Protein AF-A0A2P2DDL7-F1 (afdb_monomer)

Organism: NCBI:txid1917822

Sequence (121 aa):
MSIDRITSLSSQSYKPHSLLPQGDKVGILRSDDRHYGKTNEAKSPDEVAGTFADALKKAFEQVNDQQVEADELTQKIVFDPNSVELHDVMIAAEKARISLTFAKTMSDGFVRAYRELTTLR

InterPro domains:
  IPR001624 Flagellar hook-basal body complex protein FliE [MF_00724] (4-121)
  IPR001624 Flagellar hook-basal body complex protein FliE [PF02049] (39-118)
  IPR001624 Flagellar hook-basal body complex protein FliE [PR01006] (51-67)
  IPR001624 Flagellar hook-basal body complex protein FliE [PR01006] (86-102)
  IPR001624 Flagellar hook-basal body complex protein FliE [PR01006] (107-120)
  IPR001624 Flagellar hook-basal body complex protein FliE [PTHR34653] (34-120)
  IPR001624 Flagellar hook-basal body complex protein FliE [TIGR00205] (43-119)

Secondary structure (DSSP, 8-state):
--------------PPPP-S------------TTS---------HHHHHHHHHHHHHHHHHHHHHHHHHHHHHHHHHHH-TTSS-HHHHHHHHHHHHHHHHHHHHHHHHHHHHHHHHHHT-

Solvent-accessible surface area (backbone atoms only — not comparable to full-atom values): 7689 Å² total; per-residue (Å²): 138,88,78,84,77,89,80,80,82,79,81,76,79,80,74,81,78,74,89,65,87,74,69,82,84,77,78,83,72,83,89,54,95,83,54,90,61,88,67,76,75,82,70,52,72,66,59,54,50,50,56,50,51,52,51,52,51,52,51,52,51,52,56,49,53,46,46,52,53,34,51,53,46,51,48,43,46,77,78,38,67,85,81,54,62,73,65,59,43,52,50,40,46,49,51,38,53,52,49,52,54,49,52,51,53,50,50,57,46,54,56,48,52,53,53,48,60,61,70,76,104

Radius of gyration: 36.54 Å; Cα contacts (8 Å, |Δi|>4): 25; chains: 1; bounding box: 109×53×70 Å

Mean predicted aligned error: 18.11 Å

Structure (mmCIF, N/CA/C/O backbone):
data_AF-A0A2P2DDL7-F1
#
_entry.id   AF-A0A2P2DDL7-F1
#
loop_
_atom_site.group_PDB
_atom_site.id
_atom_site.type_symbol
_atom_site.label_atom_id
_atom_site.label_alt_id
_atom_site.label_comp_id
_atom_site.label_asym_id
_atom_site.label_entity_id
_atom_site.label_seq_id
_atom_site.pdbx_PDB_ins_code
_atom_site.Cartn_x
_atom_site.Cartn_y
_atom_site.Cartn_z
_atom_site.occupancy
_atom_site.B_iso_or_equiv
_atom_site.auth_seq_id
_atom_site.auth_comp_id
_atom_site.auth_asym_id
_atom_site.auth_atom_id
_atom_site.pdbx_PDB_model_num
ATOM 1 N N . MET A 1 1 ? 84.706 -44.127 -43.608 1.00 40.44 1 MET A N 1
ATOM 2 C CA . MET A 1 1 ? 84.630 -42.808 -42.945 1.00 40.44 1 MET A CA 1
ATOM 3 C C . MET A 1 1 ? 83.238 -42.256 -43.185 1.00 40.44 1 MET A C 1
ATOM 5 O O . MET A 1 1 ? 82.979 -41.728 -44.257 1.00 40.44 1 MET A O 1
ATOM 9 N N . SER A 1 2 ? 82.336 -42.480 -42.230 1.00 43.12 2 SER A N 1
ATOM 10 C CA . SER A 1 2 ? 81.003 -41.875 -42.209 1.00 43.12 2 SER A CA 1
ATOM 11 C C . SER A 1 2 ? 81.125 -40.514 -41.544 1.00 43.12 2 SER A C 1
ATOM 13 O O . SER A 1 2 ? 81.649 -40.421 -40.437 1.00 43.12 2 SER A O 1
ATOM 15 N N . ILE A 1 3 ? 80.694 -39.467 -42.232 1.00 45.50 3 ILE A N 1
ATOM 16 C CA . ILE A 1 3 ? 80.563 -38.129 -41.663 1.00 45.50 3 ILE A CA 1
ATOM 17 C C . ILE A 1 3 ? 79.143 -37.674 -41.956 1.00 45.50 3 ILE A C 1
ATOM 19 O O . ILE A 1 3 ? 78.834 -37.185 -43.043 1.00 45.50 3 ILE A O 1
ATOM 23 N N . ASP A 1 4 ? 78.279 -37.922 -40.976 1.00 45.09 4 ASP A N 1
ATOM 24 C CA . ASP A 1 4 ? 76.904 -37.454 -40.930 1.00 45.09 4 ASP A CA 1
ATOM 25 C C . ASP A 1 4 ? 76.894 -35.925 -40.900 1.00 45.09 4 ASP A C 1
ATOM 27 O O . ASP A 1 4 ? 77.356 -35.279 -39.956 1.00 45.09 4 ASP A O 1
ATOM 31 N N . ARG A 1 5 ? 76.372 -35.325 -41.973 1.00 45.47 5 ARG A N 1
ATOM 32 C CA . ARG A 1 5 ? 76.047 -33.901 -41.996 1.00 45.47 5 ARG A CA 1
ATOM 33 C C . ARG A 1 5 ? 74.845 -33.668 -41.089 1.00 45.47 5 ARG A C 1
ATOM 35 O O . ARG A 1 5 ? 73.722 -34.047 -41.417 1.00 45.47 5 ARG A O 1
ATOM 42 N N . ILE A 1 6 ? 75.108 -32.994 -39.975 1.00 52.72 6 ILE A N 1
ATOM 43 C CA . ILE A 1 6 ? 74.130 -32.398 -39.065 1.00 52.72 6 ILE A CA 1
ATOM 44 C C . ILE A 1 6 ? 73.083 -31.640 -39.891 1.00 52.72 6 ILE A C 1
ATOM 46 O O . ILE A 1 6 ? 73.353 -30.564 -40.420 1.00 52.72 6 ILE A O 1
ATOM 50 N N . THR A 1 7 ? 71.890 -32.218 -40.008 1.00 55.91 7 THR A N 1
ATOM 51 C CA . THR A 1 7 ? 70.738 -31.570 -40.639 1.00 55.91 7 THR A CA 1
ATOM 52 C C . THR A 1 7 ? 69.529 -31.746 -39.731 1.00 55.91 7 THR A C 1
ATOM 54 O O . THR A 1 7 ? 68.700 -32.625 -39.928 1.00 55.91 7 THR A O 1
ATOM 57 N N . SER A 1 8 ? 69.439 -30.908 -38.701 1.00 50.00 8 SER A N 1
ATOM 58 C CA . SER A 1 8 ? 68.188 -30.695 -37.970 1.00 50.00 8 SER A CA 1
ATOM 59 C C . SER A 1 8 ? 68.166 -29.287 -37.374 1.00 50.00 8 SER A C 1
ATOM 61 O O . SER A 1 8 ? 68.321 -29.097 -36.170 1.00 50.00 8 SER A O 1
ATOM 63 N N . LEU A 1 9 ? 67.990 -28.276 -38.228 1.00 48.19 9 LEU A N 1
ATOM 64 C CA . LEU A 1 9 ? 67.443 -27.001 -37.776 1.00 48.19 9 LEU A CA 1
ATOM 65 C C . LEU A 1 9 ? 65.931 -27.063 -37.981 1.00 48.19 9 LEU A C 1
ATOM 67 O O . LEU A 1 9 ? 65.440 -27.001 -39.106 1.00 48.19 9 LEU A O 1
ATOM 71 N N . SER A 1 10 ? 65.208 -27.229 -36.875 1.00 50.09 10 SER A N 1
A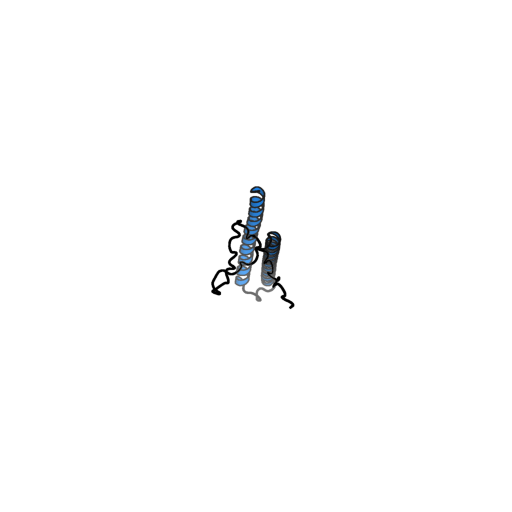TOM 72 C CA . SER A 1 10 ? 63.763 -27.056 -36.818 1.00 50.09 10 SER A CA 1
ATOM 73 C C . SER A 1 10 ? 63.425 -25.633 -37.251 1.00 50.09 10 SER A C 1
ATOM 75 O O . SER A 1 10 ? 63.818 -24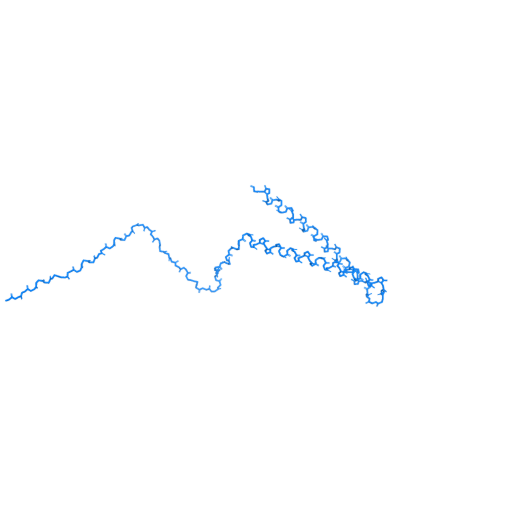.665 -36.596 1.00 50.09 10 SER A O 1
ATOM 77 N N . SER A 1 11 ? 62.699 -25.495 -38.354 1.00 50.81 11 SER A N 1
ATOM 78 C CA . SER A 1 11 ? 62.119 -24.228 -38.774 1.00 50.81 11 SER A CA 1
ATOM 79 C C . SER A 1 11 ? 61.045 -23.812 -37.766 1.00 50.81 11 SER A C 1
ATOM 81 O O . SER A 1 11 ? 59.885 -24.215 -37.842 1.00 50.81 11 SER A O 1
ATOM 83 N N . GLN A 1 12 ? 61.445 -23.006 -36.782 1.00 54.47 12 GLN A N 1
ATOM 84 C CA . GLN A 1 12 ? 60.526 -22.317 -35.885 1.00 54.47 12 GLN A CA 1
ATOM 85 C C . GLN A 1 12 ? 59.603 -21.450 -36.757 1.00 54.47 12 GLN A C 1
ATOM 87 O O . GLN A 1 12 ? 60.035 -20.476 -37.373 1.00 54.47 12 GLN A O 1
ATOM 92 N N . SER A 1 13 ? 58.337 -21.849 -36.868 1.00 47.28 13 SER A N 1
ATOM 93 C CA . SER A 1 13 ? 57.320 -21.110 -37.613 1.00 47.28 13 SER A CA 1
ATOM 94 C C . SER A 1 13 ? 57.093 -19.761 -36.929 1.00 47.28 13 SER A C 1
ATOM 96 O O . SER A 1 13 ? 56.460 -19.682 -35.874 1.00 47.28 13 SER A O 1
ATOM 98 N N . TYR A 1 14 ? 57.646 -18.692 -37.503 1.00 47.38 14 TYR A N 1
ATOM 99 C CA . TYR A 1 14 ? 57.361 -17.329 -37.073 1.00 47.38 14 TYR A CA 1
ATOM 100 C C . TYR A 1 14 ? 55.904 -17.011 -37.410 1.00 47.38 14 TYR A C 1
ATOM 102 O O . TYR A 1 14 ? 55.563 -16.736 -38.560 1.00 47.38 14 TYR A O 1
ATOM 110 N N . LYS A 1 15 ? 55.031 -17.060 -36.398 1.00 59.34 15 LYS A N 1
ATOM 111 C CA . LYS A 1 15 ? 53.671 -16.529 -36.510 1.00 59.34 15 LYS A CA 1
ATOM 112 C C . LYS A 1 15 ? 53.758 -14.998 -36.546 1.00 59.34 15 LYS A C 1
ATOM 114 O O . LYS A 1 15 ? 54.229 -14.408 -35.566 1.00 59.34 15 LYS A O 1
ATOM 119 N N . PRO A 1 16 ? 53.329 -14.340 -37.637 1.00 59.44 16 PRO A N 1
ATOM 120 C CA . PRO A 1 16 ? 53.307 -12.887 -37.684 1.00 59.44 16 PRO A CA 1
ATOM 121 C C . PRO A 1 16 ? 52.364 -12.377 -36.590 1.00 59.44 16 PRO A C 1
ATOM 123 O O . PRO A 1 16 ? 51.202 -12.779 -36.522 1.00 59.44 16 PRO A O 1
ATOM 126 N N . HIS A 1 17 ? 52.879 -11.529 -35.698 1.00 58.22 17 HIS A N 1
ATOM 127 C CA . HIS A 1 17 ? 52.042 -10.845 -34.720 1.00 58.22 17 HIS A CA 1
ATOM 128 C C . HIS A 1 17 ? 51.220 -9.799 -35.474 1.00 58.22 17 HIS A C 1
ATOM 130 O O . HIS A 1 17 ? 51.756 -9.004 -36.246 1.00 58.22 17 HIS A O 1
ATOM 136 N N . SER A 1 18 ? 49.904 -9.851 -35.298 1.00 63.22 18 SER A N 1
ATOM 137 C CA . SER A 1 18 ? 48.975 -8.911 -35.915 1.00 63.22 18 SER A CA 1
ATOM 138 C C . SER A 1 18 ? 49.283 -7.484 -35.446 1.00 63.22 18 SER A C 1
ATOM 140 O O . SER A 1 18 ? 49.298 -7.229 -34.247 1.00 63.22 18 SER A O 1
ATOM 142 N N . LEU A 1 19 ? 49.485 -6.552 -36.385 1.00 61.66 19 LEU A N 1
ATOM 143 C CA . LEU A 1 19 ? 49.683 -5.114 -36.122 1.00 61.66 19 LEU A CA 1
ATOM 144 C C . LEU A 1 19 ? 48.383 -4.379 -35.753 1.00 61.66 19 LEU A C 1
ATOM 146 O O . LEU A 1 19 ? 48.371 -3.159 -35.599 1.00 61.66 19 LEU A O 1
ATOM 150 N N . LEU A 1 20 ? 47.270 -5.102 -35.63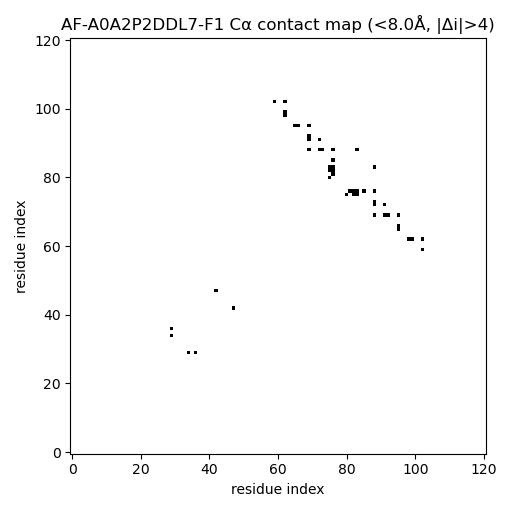3 1.00 64.00 20 LEU A N 1
ATOM 151 C CA . LEU A 1 20 ? 46.045 -4.549 -35.071 1.00 64.00 20 LEU A CA 1
ATOM 152 C C . LEU A 1 20 ? 46.300 -4.284 -33.581 1.00 64.00 20 LEU A C 1
ATOM 154 O O . LEU A 1 20 ? 46.758 -5.209 -32.906 1.00 64.00 20 LEU A O 1
ATOM 158 N N . PRO A 1 21 ? 45.996 -3.089 -33.042 1.00 58.50 21 PRO A N 1
ATOM 159 C CA . PRO A 1 21 ? 46.073 -2.839 -31.611 1.00 58.50 21 PRO A CA 1
ATOM 160 C C . PRO A 1 21 ? 44.982 -3.658 -30.913 1.00 58.50 21 PRO A C 1
ATOM 162 O O . PRO A 1 21 ? 43.902 -3.165 -30.593 1.00 58.50 21 PRO A O 1
ATOM 165 N N . GLN A 1 22 ? 45.239 -4.947 -30.703 1.00 63.47 22 GLN A N 1
ATOM 166 C CA . GLN A 1 22 ? 44.507 -5.745 -29.738 1.00 63.47 22 GLN A CA 1
ATOM 167 C C . GLN A 1 22 ? 44.980 -5.258 -28.376 1.00 63.47 22 GLN A C 1
ATOM 169 O O . GLN A 1 22 ? 45.974 -5.735 -27.839 1.00 63.47 22 GLN A O 1
ATOM 174 N N . GLY A 1 23 ? 44.315 -4.206 -27.895 1.00 68.50 23 GLY A N 1
ATOM 175 C CA . GLY A 1 23 ? 44.551 -3.650 -26.574 1.00 68.50 23 GLY A CA 1
ATOM 176 C C . GLY A 1 23 ? 44.538 -4.755 -25.524 1.00 68.50 23 GLY A C 1
ATOM 177 O O . GLY A 1 23 ? 43.776 -5.722 -25.623 1.00 68.50 23 GLY A O 1
ATOM 178 N N . ASP A 1 24 ? 45.408 -4.607 -24.534 1.00 67.75 24 ASP A N 1
ATOM 179 C CA . ASP A 1 24 ? 45.547 -5.577 -23.464 1.00 67.75 24 ASP A CA 1
ATOM 180 C C . ASP A 1 24 ? 44.262 -5.585 -22.623 1.00 67.75 24 ASP A C 1
ATOM 182 O O . ASP A 1 24 ? 43.874 -4.571 -22.033 1.00 67.75 24 ASP A O 1
ATOM 186 N N . LYS A 1 25 ? 43.539 -6.710 -22.614 1.00 62.41 25 LYS A N 1
ATOM 187 C CA . LYS A 1 25 ? 42.341 -6.870 -21.781 1.00 62.41 25 LYS A CA 1
ATOM 188 C C . LYS A 1 25 ? 42.790 -7.156 -20.356 1.00 62.41 25 LYS A C 1
ATOM 190 O O . LYS A 1 25 ? 42.787 -8.300 -19.910 1.00 62.41 25 LYS A O 1
ATOM 195 N N . VAL A 1 26 ? 43.163 -6.106 -19.634 1.00 62.09 26 VAL A N 1
ATOM 196 C CA . VAL A 1 26 ? 43.479 -6.209 -18.210 1.00 62.09 26 VAL A CA 1
ATOM 197 C C . VAL A 1 26 ? 42.189 -6.463 -17.434 1.00 62.09 26 VAL A C 1
ATOM 199 O O . VAL A 1 26 ? 41.322 -5.597 -17.314 1.00 62.09 26 VAL A O 1
ATOM 202 N N . GLY A 1 27 ? 42.042 -7.684 -16.921 1.00 63.72 27 GLY A N 1
ATOM 203 C CA . GLY A 1 27 ? 40.997 -8.013 -15.963 1.00 63.72 27 GLY A CA 1
ATOM 204 C C . GLY A 1 27 ? 41.292 -7.305 -14.647 1.00 63.72 27 GLY A C 1
ATOM 205 O O . GLY A 1 27 ? 42.232 -7.668 -13.946 1.00 63.72 27 GLY A O 1
ATOM 206 N N . ILE A 1 28 ? 40.507 -6.284 -14.311 1.00 65.81 28 ILE A N 1
ATOM 207 C CA . ILE A 1 28 ? 40.582 -5.629 -13.003 1.00 65.81 28 ILE A CA 1
ATOM 208 C C . ILE A 1 28 ? 40.091 -6.619 -11.944 1.00 65.81 28 ILE A C 1
ATOM 210 O O . ILE A 1 28 ? 38.891 -6.822 -11.760 1.00 65.81 28 ILE A O 1
ATOM 214 N N . LEU A 1 29 ? 41.038 -7.271 -11.269 1.00 66.56 29 LEU A N 1
ATOM 215 C CA . LEU A 1 29 ? 40.767 -8.002 -10.040 1.00 66.56 29 LEU A CA 1
ATOM 216 C C . LEU A 1 29 ? 40.454 -6.977 -8.947 1.00 66.56 29 LEU A C 1
ATOM 218 O O . LEU A 1 29 ? 41.148 -5.972 -8.794 1.00 66.56 29 LEU A O 1
ATOM 222 N N . ARG A 1 30 ? 39.370 -7.210 -8.208 1.00 65.25 30 ARG A N 1
ATOM 223 C CA . ARG A 1 30 ? 38.938 -6.335 -7.118 1.00 65.25 30 ARG A CA 1
ATOM 224 C C . ARG A 1 30 ? 39.956 -6.413 -5.978 1.00 65.25 30 ARG A C 1
ATOM 226 O O . ARG A 1 30 ? 40.100 -7.465 -5.370 1.00 65.25 30 ARG A O 1
ATOM 233 N N . SER A 1 31 ? 40.626 -5.302 -5.684 1.00 71.12 31 SER A N 1
ATOM 234 C CA . SER A 1 31 ? 41.605 -5.225 -4.589 1.00 71.12 31 SER A CA 1
ATOM 235 C C . SER A 1 31 ? 40.980 -4.996 -3.203 1.00 71.12 31 SER A C 1
ATOM 237 O O . SER A 1 31 ? 41.670 -5.187 -2.208 1.00 71.12 31 SER A O 1
ATOM 239 N N . ASP A 1 32 ? 39.709 -4.566 -3.121 1.00 73.19 32 ASP A N 1
ATOM 240 C CA . ASP A 1 32 ? 39.024 -4.226 -1.858 1.00 73.19 32 ASP A CA 1
ATOM 241 C C . ASP A 1 32 ? 37.504 -4.502 -1.927 1.00 73.19 32 ASP A C 1
ATOM 243 O O . ASP A 1 32 ? 36.823 -4.147 -2.900 1.00 73.19 32 ASP A O 1
ATOM 247 N N . ASP A 1 33 ? 36.961 -5.098 -0.863 1.00 70.44 33 ASP A N 1
ATOM 248 C CA . ASP A 1 33 ? 35.548 -5.473 -0.700 1.00 70.44 33 ASP A CA 1
ATOM 249 C C . ASP A 1 33 ? 34.570 -4.293 -0.553 1.00 70.44 33 ASP A C 1
ATOM 251 O O . ASP A 1 33 ? 33.354 -4.498 -0.515 1.00 70.44 33 ASP A O 1
ATOM 255 N N . ARG A 1 34 ? 35.059 -3.050 -0.538 1.00 72.88 34 ARG A N 1
ATOM 256 C CA . ARG A 1 34 ? 34.247 -1.820 -0.534 1.00 72.88 34 ARG A CA 1
ATOM 257 C C . ARG A 1 34 ? 34.139 -1.154 -1.902 1.00 72.88 34 ARG A C 1
ATOM 259 O O . ARG A 1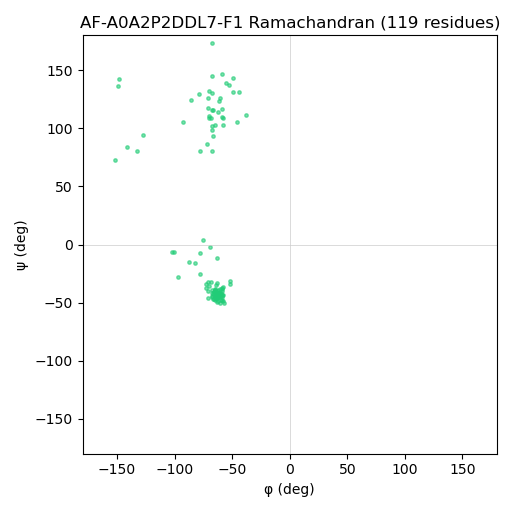 34 ? 33.386 -0.199 -2.058 1.00 72.88 34 ARG A O 1
ATOM 266 N N . HIS A 1 35 ? 34.866 -1.634 -2.910 1.00 73.19 35 HIS A N 1
ATOM 267 C CA . HIS A 1 35 ? 34.675 -1.161 -4.284 1.00 73.19 35 HIS A CA 1
ATOM 268 C C . HIS A 1 35 ? 33.301 -1.598 -4.789 1.00 73.19 35 HIS A C 1
ATOM 270 O O . HIS A 1 35 ? 32.869 -2.689 -4.438 1.00 73.19 35 HIS A O 1
ATOM 276 N N . TYR A 1 36 ? 32.610 -0.801 -5.605 1.00 65.25 36 TYR A N 1
ATOM 277 C CA . TYR A 1 36 ? 31.335 -1.224 -6.190 1.00 65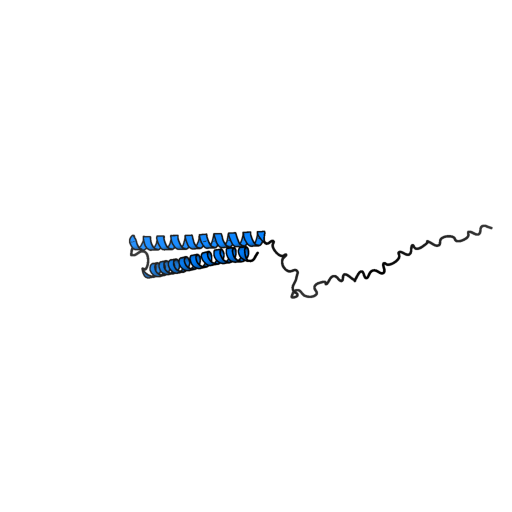.25 36 TYR A CA 1
ATOM 278 C C . TYR A 1 36 ? 31.550 -2.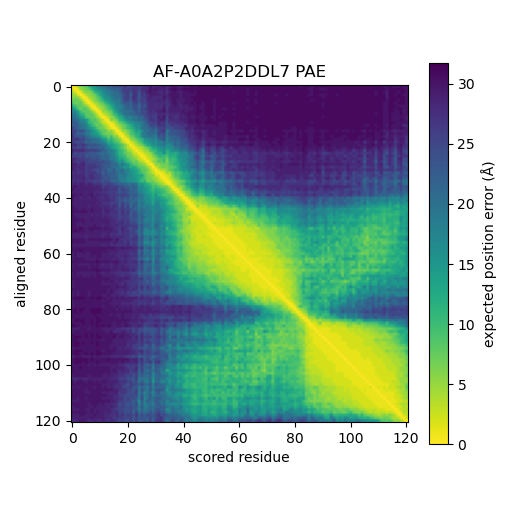513 -6.996 1.00 65.25 36 TYR A C 1
ATOM 280 O O . TYR A 1 36 ? 32.152 -2.506 -8.069 1.00 65.25 36 TYR A O 1
ATOM 288 N N . GLY A 1 37 ? 31.138 -3.643 -6.416 1.00 69.00 37 GLY A N 1
ATOM 289 C CA . GLY A 1 37 ? 31.139 -4.938 -7.080 1.00 69.00 37 GLY A CA 1
ATOM 290 C C . GLY A 1 37 ? 30.119 -4.944 -8.210 1.00 69.00 37 GLY A C 1
ATOM 291 O O . GLY A 1 37 ? 29.359 -3.986 -8.359 1.00 69.00 37 GLY A O 1
ATOM 292 N N . LYS A 1 38 ? 30.110 -6.030 -8.995 1.00 64.00 38 LYS A N 1
ATOM 293 C CA . LYS A 1 38 ? 29.111 -6.275 -10.044 1.00 64.00 38 LYS A CA 1
ATOM 294 C C . LYS A 1 38 ? 27.749 -5.801 -9.546 1.00 64.00 38 LYS A C 1
ATOM 296 O O . LYS A 1 38 ? 27.214 -6.355 -8.588 1.00 64.00 38 LYS A O 1
ATOM 301 N N . THR A 1 39 ? 27.245 -4.733 -10.154 1.00 63.69 39 THR A N 1
ATOM 302 C CA . THR A 1 39 ? 25.877 -4.286 -9.927 1.00 63.69 39 THR A CA 1
ATOM 303 C C . THR A 1 39 ? 24.985 -5.490 -10.181 1.00 63.69 39 THR A C 1
ATOM 305 O O . THR A 1 39 ? 25.246 -6.228 -11.137 1.00 63.69 39 THR A O 1
ATOM 308 N N . ASN A 1 40 ? 23.982 -5.715 -9.325 1.00 71.00 40 ASN A N 1
ATOM 309 C CA . ASN A 1 40 ? 22.963 -6.726 -9.598 1.00 71.00 40 ASN A CA 1
ATOM 310 C C . ASN A 1 40 ? 22.543 -6.590 -11.063 1.00 71.00 40 ASN A C 1
ATOM 312 O O . ASN A 1 40 ? 22.347 -5.468 -11.540 1.00 71.00 40 ASN A O 1
ATOM 316 N N . GLU A 1 41 ? 22.518 -7.714 -11.777 1.00 71.94 41 GLU A N 1
ATOM 317 C CA . GLU A 1 41 ? 22.156 -7.740 -13.189 1.00 71.94 41 GLU A CA 1
ATOM 318 C C . GLU A 1 41 ? 20.847 -6.968 -13.368 1.00 71.94 41 GLU A C 1
ATOM 320 O O . GLU A 1 41 ? 19.923 -7.111 -12.560 1.00 71.94 41 GLU A O 1
ATOM 325 N N . ALA A 1 42 ? 20.815 -6.062 -14.349 1.00 69.12 42 ALA A N 1
ATOM 326 C CA . ALA A 1 42 ? 19.654 -5.217 -14.567 1.00 69.12 42 ALA A CA 1
ATOM 327 C C . ALA A 1 42 ? 18.455 -6.130 -14.837 1.00 69.12 42 ALA A C 1
ATOM 329 O O . ALA A 1 42 ? 18.401 -6.796 -15.872 1.00 69.12 42 ALA A O 1
ATOM 330 N N . LYS A 1 43 ? 17.525 -6.186 -13.877 1.00 76.62 43 LYS A N 1
ATOM 331 C CA . LYS A 1 43 ? 16.302 -6.976 -14.006 1.00 76.62 43 LYS A CA 1
ATOM 332 C C . LYS A 1 43 ? 15.582 -6.556 -15.273 1.00 76.62 43 LYS A C 1
ATOM 334 O O . LYS A 1 43 ? 15.519 -5.365 -15.595 1.00 76.62 43 LYS A O 1
ATOM 339 N N . SER A 1 44 ? 15.045 -7.538 -15.988 1.00 83.00 44 SER A N 1
ATOM 340 C CA . SER A 1 44 ? 14.281 -7.239 -17.191 1.00 83.00 44 SER A CA 1
ATOM 341 C C . SER A 1 44 ? 13.101 -6.319 -16.837 1.00 83.00 44 SER A C 1
ATOM 343 O O . SER A 1 44 ? 12.547 -6.433 -15.738 1.00 83.00 44 SER A O 1
ATOM 345 N N . PRO A 1 45 ? 12.689 -5.411 -17.740 1.00 75.19 45 PRO A N 1
ATOM 346 C CA . PRO A 1 45 ? 11.524 -4.560 -17.506 1.00 75.19 45 PRO A CA 1
ATOM 347 C C . PRO A 1 45 ? 10.270 -5.355 -17.113 1.00 75.19 45 PRO A C 1
ATOM 349 O O . PRO A 1 45 ? 9.467 -4.875 -16.319 1.00 75.19 45 PRO A O 1
ATOM 352 N N . ASP A 1 46 ? 10.143 -6.580 -17.627 1.00 79.50 46 ASP A N 1
ATOM 353 C CA . ASP A 1 46 ? 9.031 -7.492 -17.356 1.00 79.50 46 ASP A CA 1
ATOM 354 C C . ASP A 1 46 ? 9.067 -8.042 -15.917 1.00 79.50 46 ASP A C 1
ATOM 356 O O . ASP A 1 46 ? 8.054 -8.073 -15.222 1.00 79.50 46 ASP A O 1
ATOM 360 N N . GLU A 1 47 ? 10.256 -8.373 -15.404 1.00 77.88 47 GLU A N 1
ATOM 361 C CA . GLU A 1 47 ? 10.442 -8.800 -14.010 1.00 77.88 47 GLU A CA 1
ATOM 362 C C . GLU A 1 47 ? 10.176 -7.651 -13.019 1.00 77.88 47 GLU A C 1
ATOM 364 O O . GLU A 1 47 ? 9.565 -7.839 -11.962 1.00 77.88 47 GLU A O 1
ATOM 369 N N . VAL A 1 48 ? 10.596 -6.431 -13.366 1.00 77.62 48 VAL A N 1
ATOM 370 C CA . VAL A 1 48 ? 10.303 -5.234 -12.562 1.00 77.62 48 VAL A CA 1
ATOM 371 C C . VAL A 1 48 ? 8.800 -4.933 -12.566 1.00 77.62 48 VAL A C 1
ATOM 373 O O . VAL A 1 48 ? 8.236 -4.628 -11.516 1.00 77.62 48 VAL A O 1
ATOM 376 N N . ALA A 1 49 ? 8.130 -5.075 -13.712 1.00 77.38 49 ALA A N 1
ATOM 377 C CA . ALA A 1 49 ? 6.684 -4.902 -13.811 1.00 77.38 49 ALA A CA 1
ATOM 378 C C . ALA A 1 49 ? 5.917 -5.946 -12.983 1.00 77.38 49 ALA A C 1
ATOM 380 O O . ALA A 1 49 ? 4.991 -5.578 -12.260 1.00 77.38 49 ALA A O 1
ATOM 381 N N . GLY A 1 50 ? 6.331 -7.217 -13.027 1.00 82.00 50 GLY A N 1
ATOM 382 C CA . GLY A 1 50 ? 5.736 -8.289 -12.222 1.00 82.00 50 GLY A CA 1
ATOM 383 C C . GLY A 1 50 ? 5.856 -8.027 -10.719 1.00 82.00 50 GLY A C 1
ATOM 384 O O . GLY A 1 50 ? 4.857 -8.015 -10.005 1.00 82.00 50 GLY A O 1
ATOM 385 N N . THR A 1 51 ? 7.061 -7.700 -10.246 1.00 80.81 51 THR A N 1
ATOM 386 C CA . THR A 1 51 ? 7.290 -7.400 -8.819 1.00 80.81 51 THR A CA 1
ATOM 387 C C . THR A 1 51 ? 6.541 -6.155 -8.330 1.00 80.81 51 THR A C 1
ATOM 389 O O . THR A 1 51 ? 6.059 -6.136 -7.196 1.00 80.81 51 THR A O 1
ATOM 392 N N . PHE A 1 52 ? 6.389 -5.127 -9.171 1.00 77.88 52 PHE A N 1
ATOM 393 C CA . PHE A 1 52 ? 5.550 -3.969 -8.855 1.00 77.88 52 PHE A CA 1
ATOM 394 C C . PHE A 1 52 ? 4.062 -4.334 -8.794 1.00 77.88 52 PHE A C 1
ATOM 396 O O . PHE A 1 52 ? 3.374 -3.915 -7.864 1.00 77.88 52 PHE A O 1
ATOM 403 N N . ALA A 1 53 ? 3.566 -5.127 -9.750 1.00 82.06 53 ALA A N 1
ATOM 404 C CA . ALA A 1 53 ? 2.177 -5.579 -9.768 1.00 82.06 53 ALA A CA 1
ATOM 405 C C . ALA A 1 53 ? 1.833 -6.400 -8.515 1.00 82.06 53 ALA A C 1
ATOM 407 O O . ALA A 1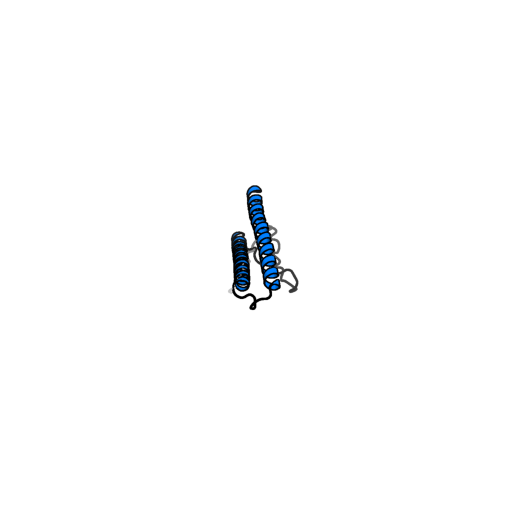 53 ? 0.787 -6.174 -7.905 1.00 82.06 53 ALA A O 1
ATOM 408 N N . ASP A 1 54 ? 2.739 -7.276 -8.079 1.00 83.94 54 ASP A N 1
ATOM 409 C CA . ASP A 1 54 ? 2.585 -8.052 -6.846 1.00 83.94 54 ASP A CA 1
ATOM 410 C C . ASP A 1 54 ? 2.559 -7.155 -5.600 1.00 83.94 54 ASP A C 1
ATOM 412 O O . ASP A 1 54 ? 1.702 -7.316 -4.727 1.00 83.94 54 ASP A O 1
ATOM 416 N N . ALA A 1 55 ? 3.460 -6.169 -5.521 1.00 80.31 55 ALA A N 1
ATOM 417 C CA . ALA A 1 55 ? 3.483 -5.207 -4.420 1.00 80.31 55 ALA A CA 1
ATOM 418 C C . ALA A 1 55 ? 2.201 -4.358 -4.370 1.00 80.31 55 ALA A C 1
ATOM 420 O O . ALA A 1 55 ? 1.643 -4.140 -3.294 1.00 80.31 55 ALA A O 1
ATOM 421 N N . LEU A 1 56 ? 1.707 -3.920 -5.531 1.00 77.81 56 LEU A N 1
ATOM 422 C CA . LEU A 1 56 ? 0.468 -3.158 -5.653 1.00 77.81 56 LEU A CA 1
ATOM 423 C C . LEU A 1 56 ? -0.747 -3.998 -5.243 1.00 77.81 56 LEU A C 1
ATOM 425 O O . LEU A 1 56 ? -1.593 -3.523 -4.487 1.00 77.81 56 LEU A O 1
ATOM 429 N N . LYS A 1 57 ? -0.817 -5.256 -5.689 1.00 86.19 57 LYS A N 1
ATOM 430 C CA . LYS A 1 57 ? -1.875 -6.191 -5.297 1.00 86.19 57 LYS A CA 1
ATOM 431 C C . LYS A 1 57 ? -1.900 -6.390 -3.782 1.00 86.19 57 LYS A C 1
ATOM 433 O O . LYS A 1 57 ? -2.952 -6.241 -3.170 1.00 86.19 57 LYS A O 1
ATOM 438 N N . LYS A 1 58 ? -0.737 -6.629 -3.173 1.00 85.12 58 LYS A N 1
ATOM 439 C CA . LYS A 1 58 ? -0.610 -6.774 -1.719 1.00 85.12 58 LYS A CA 1
ATOM 440 C C . LYS A 1 58 ? -1.043 -5.512 -0.967 1.00 85.12 58 LYS A C 1
ATOM 442 O O . LYS A 1 58 ? -1.674 -5.609 0.079 1.00 85.12 58 LYS A O 1
ATOM 447 N N . ALA A 1 59 ? -0.728 -4.327 -1.489 1.00 76.81 59 ALA A N 1
ATOM 448 C CA . ALA A 1 59 ? -1.176 -3.071 -0.893 1.00 76.81 59 ALA A CA 1
ATOM 449 C C . ALA A 1 59 ? -2.708 -2.921 -0.950 1.00 76.81 59 ALA A C 1
ATOM 451 O O . ALA A 1 59 ? -3.314 -2.481 0.024 1.00 76.81 59 ALA A O 1
ATOM 452 N N . PHE A 1 60 ? -3.348 -3.324 -2.055 1.00 82.50 60 PHE A N 1
ATOM 453 C CA . PHE A 1 60 ? -4.811 -3.343 -2.147 1.00 82.50 60 PHE A CA 1
ATOM 454 C C . PHE A 1 60 ? -5.450 -4.357 -1.192 1.00 82.50 60 PHE A C 1
ATOM 456 O O . PHE A 1 60 ? -6.448 -4.025 -0.556 1.00 82.50 60 PHE A O 1
ATOM 463 N N . GLU A 1 61 ? -4.866 -5.549 -1.047 1.00 87.19 61 GLU A N 1
ATOM 464 C CA . GLU A 1 61 ? -5.301 -6.546 -0.057 1.00 87.19 61 GLU A CA 1
ATOM 465 C C . GLU A 1 61 ? -5.228 -5.971 1.369 1.00 87.19 61 GLU A C 1
ATOM 467 O O . GLU A 1 61 ? -6.208 -6.029 2.104 1.00 87.19 61 GLU A O 1
ATOM 472 N N . GLN A 1 62 ? -4.139 -5.283 1.725 1.00 79.56 62 GLN A N 1
ATOM 473 C CA . GLN A 1 62 ? -4.004 -4.634 3.038 1.00 79.56 62 GLN A CA 1
ATOM 474 C C . GLN A 1 62 ? -5.045 -3.535 3.291 1.00 79.56 62 GLN A C 1
ATOM 476 O O . GLN A 1 62 ? -5.545 -3.404 4.405 1.00 79.56 62 GLN A O 1
ATOM 481 N N . VAL A 1 63 ? -5.378 -2.730 2.279 1.00 78.06 63 VAL A N 1
ATOM 482 C CA . VAL A 1 63 ? -6.424 -1.698 2.398 1.00 78.06 63 VAL A CA 1
ATOM 483 C C . VAL A 1 63 ? -7.810 -2.329 2.554 1.00 78.06 63 VAL A C 1
ATOM 485 O O . VAL A 1 63 ? -8.670 -1.761 3.227 1.00 78.06 63 VAL A O 1
ATOM 488 N N . ASN A 1 64 ? -8.046 -3.490 1.943 1.00 83.75 64 ASN A N 1
ATOM 489 C CA . ASN A 1 64 ? -9.273 -4.251 2.148 1.00 83.75 64 ASN A CA 1
ATOM 490 C C . ASN A 1 64 ? -9.358 -4.791 3.584 1.00 83.75 64 ASN A C 1
ATOM 492 O O . ASN A 1 64 ? -10.376 -4.596 4.240 1.00 83.75 64 ASN A O 1
ATOM 496 N N . ASP A 1 65 ? -8.279 -5.382 4.098 1.00 84.69 65 ASP A N 1
ATOM 497 C CA . ASP A 1 65 ? -8.236 -5.904 5.469 1.00 84.69 65 ASP A CA 1
ATOM 498 C C . ASP A 1 65 ? -8.490 -4.799 6.506 1.00 84.69 65 ASP A C 1
ATOM 500 O O . ASP A 1 65 ? -9.275 -4.980 7.434 1.00 84.69 65 ASP A O 1
ATOM 504 N N . GLN A 1 66 ? -7.905 -3.614 6.301 1.00 76.56 66 GLN A N 1
ATOM 505 C CA . GLN A 1 66 ? -8.144 -2.444 7.154 1.00 76.56 66 GLN A CA 1
ATOM 506 C C . GLN A 1 66 ? -9.600 -1.956 7.128 1.00 76.56 66 GLN A C 1
ATOM 508 O O . GLN A 1 66 ? -10.081 -1.433 8.131 1.00 76.56 66 GLN A O 1
ATOM 513 N N . GLN A 1 67 ? -10.300 -2.093 5.997 1.00 75.12 67 GLN A N 1
ATOM 514 C CA . GLN A 1 67 ? -11.725 -1.757 5.906 1.00 75.12 67 GLN A CA 1
ATOM 515 C C . GLN A 1 67 ? -12.581 -2.771 6.667 1.00 75.12 67 GLN A C 1
ATOM 517 O O . GLN A 1 67 ? -13.430 -2.367 7.455 1.00 75.12 67 GLN A O 1
ATOM 522 N N . VAL A 1 68 ? -12.314 -4.068 6.491 1.00 86.69 68 VAL A N 1
ATOM 523 C CA . VAL A 1 68 ? -13.033 -5.135 7.205 1.00 86.69 68 VAL A CA 1
ATOM 524 C C . VAL A 1 68 ? -12.847 -5.003 8.717 1.00 86.69 68 VAL A C 1
ATOM 526 O O . VAL A 1 68 ? -13.821 -5.055 9.461 1.00 86.69 68 VAL A O 1
ATOM 529 N N . GLU A 1 69 ? -11.621 -4.756 9.182 1.00 77.19 69 GLU A N 1
ATOM 530 C CA . GLU A 1 69 ? -11.333 -4.531 10.604 1.00 77.19 69 GLU A CA 1
ATOM 531 C C . GLU A 1 69 ? -12.116 -3.329 11.165 1.00 77.19 69 GLU A C 1
ATOM 533 O O . GLU A 1 69 ? -12.697 -3.406 12.250 1.00 77.19 69 GLU A O 1
ATOM 538 N N . ALA A 1 70 ? -12.179 -2.221 10.418 1.00 68.19 70 ALA A N 1
ATOM 539 C CA . ALA A 1 70 ? -12.938 -1.039 10.821 1.00 68.19 70 ALA A CA 1
ATOM 540 C C . ALA A 1 70 ? -14.454 -1.307 10.890 1.00 68.19 70 ALA A C 1
ATOM 542 O O . ALA A 1 70 ? -15.121 -0.844 11.823 1.00 68.19 70 ALA A O 1
ATOM 543 N N . ASP A 1 71 ? -14.992 -2.080 9.947 1.00 76.50 71 ASP A N 1
ATOM 544 C CA . ASP A 1 71 ? -16.400 -2.483 9.931 1.00 76.50 71 ASP A CA 1
ATOM 545 C C . ASP A 1 71 ? -16.728 -3.408 11.114 1.00 76.50 71 ASP A C 1
ATOM 547 O O . ASP A 1 71 ? -17.734 -3.210 11.799 1.00 76.50 71 ASP A O 1
ATOM 551 N N . GLU A 1 72 ? -15.853 -4.365 11.430 1.00 79.75 72 GLU A N 1
ATOM 552 C CA . GLU A 1 72 ? -16.011 -5.257 12.583 1.00 79.75 72 GLU A CA 1
ATOM 553 C C . GLU A 1 72 ? -15.992 -4.504 13.918 1.00 79.75 72 GLU A C 1
ATOM 555 O O . GLU A 1 72 ? -16.805 -4.779 14.805 1.00 79.75 72 GLU A O 1
ATOM 560 N N . LEU A 1 73 ? -15.078 -3.544 14.074 1.00 66.56 73 LEU A N 1
ATOM 561 C CA . LEU A 1 73 ? -14.997 -2.692 15.261 1.00 66.56 73 LEU A CA 1
ATOM 562 C C . LEU A 1 73 ? -16.241 -1.807 15.409 1.00 66.56 73 LEU A C 1
ATOM 564 O O . LEU A 1 73 ? -16.788 -1.674 16.507 1.00 66.56 73 LEU A O 1
ATOM 568 N N . THR A 1 74 ? -16.738 -1.266 14.295 1.00 66.12 74 THR A N 1
ATOM 569 C CA . THR A 1 74 ? -17.992 -0.501 14.251 1.00 66.12 74 THR A CA 1
ATOM 570 C C . THR A 1 74 ? -19.175 -1.374 14.665 1.00 66.12 74 THR A C 1
ATOM 572 O O . THR A 1 74 ? -19.994 -0.970 15.491 1.00 66.12 74 THR A O 1
ATOM 575 N N . GLN A 1 75 ? -19.239 -2.602 14.148 1.00 71.44 75 GLN A N 1
ATOM 576 C CA . GLN A 1 75 ? -20.280 -3.561 14.487 1.00 71.44 75 GLN A CA 1
ATOM 577 C C . GLN A 1 75 ? -20.240 -3.915 15.983 1.00 71.44 75 GLN A C 1
ATOM 579 O O . GLN A 1 75 ? -21.271 -3.881 16.654 1.00 71.44 75 GLN A O 1
ATOM 584 N N . LYS A 1 76 ? -19.057 -4.182 16.545 1.00 65.25 76 LYS A N 1
ATOM 585 C CA . LYS A 1 76 ? -18.898 -4.503 17.973 1.00 65.25 76 LYS A CA 1
ATOM 586 C C . LYS A 1 76 ? -19.397 -3.394 18.900 1.00 65.25 76 LYS A C 1
ATOM 588 O O . LYS A 1 76 ? -20.058 -3.718 19.876 1.00 65.25 76 LYS A O 1
ATOM 593 N N . ILE A 1 77 ? -19.195 -2.114 18.575 1.00 56.44 77 ILE A N 1
ATOM 594 C CA . ILE A 1 77 ? -19.763 -1.003 19.364 1.00 56.44 77 ILE A CA 1
ATOM 595 C C . ILE A 1 77 ? -21.293 -0.998 19.360 1.00 56.44 77 ILE A C 1
ATOM 597 O O . ILE A 1 77 ? -21.914 -0.703 20.380 1.00 56.44 77 ILE A O 1
ATOM 601 N N . VAL A 1 78 ? -21.907 -1.291 18.213 1.00 62.97 78 VAL A N 1
ATOM 602 C CA . VAL A 1 78 ? -23.369 -1.261 18.070 1.00 62.97 78 VAL A CA 1
ATOM 603 C C . VAL A 1 78 ? -24.024 -2.403 18.851 1.00 62.97 78 VAL A C 1
ATOM 605 O O . VAL A 1 78 ? -25.104 -2.215 19.410 1.00 62.97 78 VAL A O 1
ATOM 608 N N . PHE A 1 79 ? -23.380 -3.573 18.904 1.00 66.31 79 PHE A N 1
ATOM 609 C CA . PHE A 1 79 ? -23.939 -4.773 19.533 1.00 66.31 79 PHE A CA 1
ATOM 610 C C . PHE A 1 79 ? -23.467 -5.020 20.974 1.00 66.31 79 PHE A C 1
ATOM 612 O O . PHE A 1 79 ? -24.224 -5.601 21.749 1.00 66.31 79 PHE A O 1
ATOM 619 N N . ASP A 1 80 ? -22.268 -4.574 21.356 1.00 59.34 80 ASP A N 1
ATOM 620 C CA . ASP A 1 80 ? -21.737 -4.685 22.719 1.00 59.34 80 ASP A CA 1
ATOM 621 C C . ASP A 1 80 ? -20.953 -3.417 23.131 1.00 59.34 80 ASP A C 1
ATOM 623 O O . ASP A 1 80 ? -19.716 -3.378 23.055 1.00 59.34 80 ASP A O 1
ATOM 627 N N . PRO A 1 81 ? -21.666 -2.378 23.613 1.00 58.25 81 PRO A N 1
ATOM 628 C CA . PRO A 1 81 ? -21.095 -1.075 23.965 1.00 58.25 81 PRO A CA 1
ATOM 629 C C . PRO A 1 81 ? -20.078 -1.104 25.117 1.00 58.25 81 PRO A C 1
ATOM 631 O O . PRO A 1 81 ? -19.431 -0.091 25.366 1.00 58.25 81 PRO A O 1
ATOM 634 N N . ASN A 1 82 ? -19.961 -2.220 25.850 1.00 59.03 82 ASN A N 1
ATOM 635 C CA . ASN A 1 82 ? -19.033 -2.367 26.978 1.00 59.03 82 ASN A CA 1
ATOM 636 C C . ASN A 1 82 ? -17.771 -3.173 26.620 1.00 59.03 82 ASN A C 1
ATOM 638 O O . ASN A 1 82 ? -16.874 -3.289 27.452 1.00 59.03 82 ASN A O 1
ATOM 642 N N . SER A 1 83 ? -17.702 -3.753 25.416 1.00 61.59 83 SER A N 1
ATOM 643 C CA . SER A 1 83 ? -16.585 -4.609 24.986 1.00 61.59 83 SER A CA 1
ATOM 644 C C . SER A 1 83 ? -15.411 -3.856 24.349 1.00 61.59 83 SER A C 1
ATOM 646 O O . SER A 1 83 ? -14.327 -4.424 24.220 1.00 61.59 83 SER A O 1
ATOM 648 N N . VAL A 1 84 ? -15.612 -2.592 23.959 1.00 62.94 84 VAL A N 1
ATOM 649 C CA . VAL A 1 84 ? -14.626 -1.746 23.267 1.00 62.94 84 VAL A CA 1
ATOM 650 C C . VAL A 1 84 ? -14.801 -0.275 23.641 1.00 62.94 84 VAL A C 1
ATOM 652 O O . VAL A 1 84 ? -15.920 0.215 23.790 1.00 62.94 84 VAL A O 1
ATOM 655 N N . GLU A 1 85 ? -13.689 0.446 23.770 1.00 71.06 85 GLU A N 1
ATOM 656 C CA . GLU A 1 85 ? -13.687 1.869 24.105 1.00 71.06 85 GLU A CA 1
ATOM 657 C C . GLU A 1 85 ? -14.024 2.707 22.855 1.00 71.06 85 GLU A C 1
ATOM 659 O O . GLU A 1 85 ? -13.421 2.547 21.795 1.00 71.06 85 GLU A O 1
ATOM 664 N N . LEU A 1 86 ? -14.993 3.629 22.957 1.00 69.31 86 LEU A N 1
ATOM 665 C CA . LEU A 1 86 ? -15.499 4.424 21.818 1.00 69.31 86 LEU A CA 1
ATOM 666 C C . LEU A 1 86 ? -14.390 5.135 21.017 1.00 69.31 86 LEU A C 1
ATOM 668 O O . LEU A 1 86 ? -14.504 5.304 19.801 1.00 69.31 86 LEU A O 1
ATOM 672 N N . HIS A 1 87 ? -13.323 5.571 21.689 1.00 77.06 87 HIS A N 1
ATOM 673 C CA . HIS A 1 87 ? -12.231 6.293 21.044 1.00 77.06 87 HIS A CA 1
ATOM 674 C C . HIS A 1 87 ? -11.377 5.404 20.137 1.00 77.06 87 HIS A C 1
ATOM 676 O O . HIS A 1 87 ? -10.932 5.892 19.102 1.00 77.06 87 HIS A O 1
ATOM 682 N N . ASP A 1 88 ? -11.214 4.119 20.449 1.00 74.81 88 ASP A N 1
ATOM 683 C CA . ASP A 1 88 ? -10.471 3.185 19.600 1.00 74.81 88 ASP A CA 1
ATOM 684 C C . ASP A 1 88 ? -11.167 2.984 18.258 1.00 74.81 88 ASP A C 1
ATOM 686 O O . ASP A 1 88 ? -10.521 2.961 17.211 1.00 74.81 88 ASP A O 1
ATOM 690 N N . VAL A 1 89 ? -12.500 2.935 18.257 1.00 70.38 89 VAL A N 1
ATOM 691 C CA . VAL A 1 89 ? -13.275 2.826 17.017 1.00 70.38 89 VAL A CA 1
ATOM 692 C C . VAL A 1 89 ? -13.259 4.128 16.229 1.00 70.38 89 VAL A C 1
ATOM 694 O O . VAL A 1 89 ? -13.138 4.084 15.010 1.00 70.38 89 VAL A O 1
ATOM 697 N N . MET A 1 90 ? -13.303 5.293 16.885 1.00 76.69 90 MET A N 1
ATOM 698 C CA . MET A 1 90 ? -13.110 6.570 16.184 1.00 76.69 90 MET A CA 1
ATOM 699 C C . MET A 1 90 ? -11.714 6.667 15.555 1.00 76.69 90 MET A C 1
ATOM 701 O O . MET A 1 90 ? -11.591 7.107 14.413 1.00 76.69 90 MET A O 1
ATOM 705 N N . ILE A 1 91 ? -10.671 6.220 16.263 1.00 80.75 91 ILE A N 1
ATOM 706 C CA . ILE A 1 91 ? -9.301 6.163 15.739 1.00 80.75 91 ILE A CA 1
ATOM 707 C C . ILE A 1 91 ? -9.226 5.191 14.558 1.00 80.75 91 ILE A C 1
ATOM 709 O O . ILE A 1 91 ? -8.656 5.536 13.523 1.00 80.75 91 ILE A O 1
ATOM 713 N N . ALA A 1 92 ? -9.819 4.001 14.676 1.00 73.69 92 ALA A N 1
ATOM 714 C CA . ALA A 1 92 ? -9.857 3.011 13.605 1.00 73.69 92 ALA A CA 1
ATOM 715 C C . ALA A 1 92 ? -10.616 3.529 12.373 1.00 73.69 92 ALA A C 1
ATOM 717 O O . ALA A 1 92 ? -10.113 3.424 11.254 1.00 73.69 92 ALA A O 1
ATOM 718 N N . ALA A 1 93 ? -11.773 4.163 12.569 1.00 75.06 93 ALA A N 1
ATOM 719 C CA . ALA A 1 93 ? -12.579 4.750 11.504 1.00 75.06 93 ALA A CA 1
ATOM 720 C C . ALA A 1 93 ? -11.845 5.895 10.787 1.00 75.06 93 ALA A C 1
ATOM 722 O O . ALA A 1 93 ? -11.843 5.958 9.555 1.00 75.06 93 ALA A O 1
ATOM 723 N N . GLU A 1 94 ? -11.174 6.778 11.530 1.00 82.25 94 GLU A N 1
ATOM 724 C CA . GLU A 1 94 ? -10.392 7.867 10.939 1.00 82.25 94 GLU A CA 1
ATOM 725 C C . GLU A 1 94 ? -9.165 7.329 10.191 1.00 82.25 94 GLU A C 1
ATOM 727 O O . GLU A 1 94 ? -8.887 7.733 9.059 1.00 82.25 94 GLU A O 1
ATOM 732 N N . LYS A 1 95 ? -8.473 6.335 10.761 1.00 76.19 95 LYS A N 1
ATOM 733 C CA . LYS A 1 95 ? -7.368 5.636 10.095 1.00 76.19 95 LYS A CA 1
ATOM 734 C C . LYS A 1 95 ? -7.827 4.984 8.791 1.00 76.19 95 LYS A C 1
ATOM 736 O O . LYS A 1 95 ? -7.136 5.121 7.778 1.00 76.19 95 LYS A O 1
ATOM 741 N N . ALA A 1 96 ? -8.986 4.327 8.782 1.00 76.56 96 ALA A N 1
ATOM 742 C CA . ALA A 1 96 ? -9.565 3.724 7.584 1.00 76.56 96 ALA A CA 1
ATOM 743 C C . ALA A 1 96 ? -9.914 4.786 6.528 1.00 76.56 96 ALA A C 1
ATOM 745 O O . ALA A 1 96 ? -9.525 4.655 5.365 1.00 76.56 96 ALA A O 1
ATOM 746 N N . ARG A 1 97 ? -10.561 5.890 6.929 1.00 81.50 97 ARG A N 1
ATOM 747 C CA . ARG A 1 97 ? -10.903 7.017 6.042 1.00 81.50 97 ARG A CA 1
ATOM 748 C C . ARG A 1 97 ? -9.669 7.626 5.373 1.00 81.50 97 ARG A C 1
ATOM 750 O O . ARG A 1 97 ? -9.671 7.840 4.153 1.00 81.50 97 ARG A O 1
ATOM 757 N N . ILE A 1 98 ? -8.623 7.911 6.150 1.00 86.06 98 ILE A N 1
ATOM 758 C CA . ILE A 1 98 ? -7.364 8.467 5.636 1.00 86.06 98 ILE A CA 1
ATOM 759 C C . ILE A 1 98 ? -6.698 7.464 4.686 1.00 86.06 98 ILE A C 1
ATOM 761 O O . ILE A 1 98 ? -6.306 7.841 3.579 1.00 86.06 98 ILE A O 1
ATOM 765 N N . SER A 1 99 ? -6.627 6.187 5.072 1.00 78.19 99 SER A N 1
ATOM 766 C CA . SER A 1 99 ? -5.999 5.128 4.268 1.00 78.19 99 SER A CA 1
ATOM 767 C C . SER A 1 99 ? -6.704 4.931 2.925 1.00 78.19 99 SER A C 1
ATOM 769 O O . SER A 1 99 ? -6.043 4.868 1.889 1.00 78.19 99 SER A O 1
ATOM 771 N N . LEU A 1 100 ? -8.040 4.938 2.905 1.00 82.06 100 LEU A N 1
ATOM 772 C CA . LEU A 1 100 ? -8.829 4.851 1.675 1.00 82.06 100 LEU A CA 1
ATOM 773 C C . LEU A 1 100 ? -8.584 6.050 0.748 1.00 82.06 100 LEU A C 1
ATOM 775 O O . LEU A 1 100 ? -8.367 5.889 -0.455 1.00 82.06 100 LEU A O 1
ATOM 779 N N . THR A 1 101 ? -8.589 7.262 1.306 1.00 83.38 101 THR A N 1
ATOM 780 C CA . THR A 1 101 ? -8.357 8.496 0.538 1.00 83.38 101 THR A CA 1
ATOM 781 C C . THR A 1 101 ? -6.951 8.513 -0.069 1.00 83.38 101 THR A C 1
ATOM 783 O O . THR A 1 101 ? -6.767 8.874 -1.238 1.00 83.38 101 THR A O 1
ATOM 786 N N . PHE A 1 102 ? -5.957 8.071 0.701 1.00 85.94 102 PHE A N 1
ATOM 787 C CA . PHE A 1 102 ? -4.584 7.912 0.241 1.00 85.94 102 PHE A CA 1
ATOM 788 C C . PHE A 1 102 ? -4.475 6.863 -0.874 1.00 85.94 102 PHE A C 1
ATOM 790 O O . PHE A 1 102 ? -3.930 7.163 -1.938 1.00 85.94 102 PHE A O 1
ATOM 797 N N . ALA A 1 103 ? -5.054 5.675 -0.678 1.00 81.31 103 ALA A N 1
ATOM 798 C CA . ALA A 1 103 ? -5.054 4.597 -1.665 1.00 81.31 103 ALA A CA 1
ATOM 799 C C . ALA A 1 103 ? -5.686 5.039 -2.992 1.00 81.31 103 ALA A C 1
ATOM 801 O O . ALA A 1 103 ? -5.115 4.810 -4.060 1.00 81.31 103 ALA A O 1
ATOM 802 N N . LYS A 1 104 ? -6.817 5.755 -2.934 1.00 84.81 104 LYS A N 1
ATOM 803 C CA . LYS A 1 104 ? -7.453 6.343 -4.119 1.00 84.81 104 LYS A CA 1
ATOM 804 C C . LYS A 1 104 ? -6.518 7.322 -4.831 1.00 84.81 104 LYS A C 1
ATOM 806 O O . LYS A 1 104 ? -6.345 7.233 -6.043 1.00 84.81 104 LYS A O 1
ATOM 811 N N . THR A 1 105 ? -5.895 8.232 -4.086 1.00 85.38 105 THR A N 1
ATOM 812 C CA . THR A 1 105 ? -4.993 9.249 -4.650 1.00 85.38 105 THR A CA 1
ATOM 813 C C . THR A 1 105 ? -3.774 8.620 -5.325 1.00 85.38 105 THR A C 1
ATOM 815 O O . THR A 1 105 ? -3.386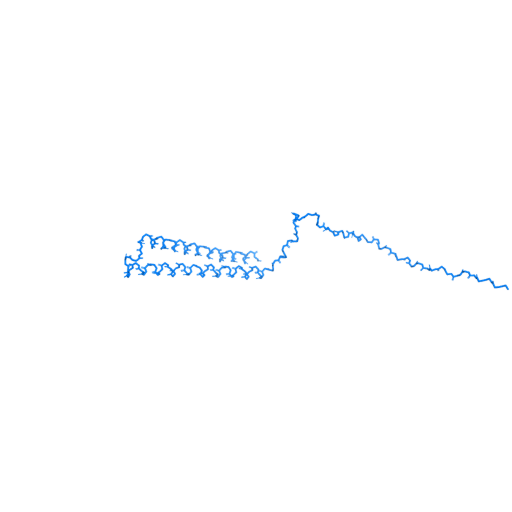 9.045 -6.415 1.00 85.38 105 THR A O 1
ATOM 818 N N . MET A 1 106 ? -3.197 7.588 -4.707 1.00 81.31 106 MET A N 1
ATOM 819 C CA . MET A 1 106 ? -2.069 6.837 -5.258 1.00 81.31 106 MET A CA 1
ATOM 820 C C . MET A 1 106 ? -2.467 6.037 -6.499 1.00 81.31 106 MET A C 1
ATOM 822 O O . MET A 1 106 ? -1.777 6.123 -7.510 1.00 81.31 106 MET A O 1
ATOM 826 N N . SER A 1 107 ? -3.605 5.336 -6.469 1.00 77.25 107 SER A N 1
ATOM 827 C CA . SER A 1 107 ? -4.153 4.623 -7.633 1.00 77.25 107 SER A CA 1
ATOM 828 C C . SER A 1 107 ? -4.368 5.566 -8.820 1.00 77.25 107 SER A C 1
ATOM 830 O O . SER A 1 107 ? -3.835 5.336 -9.908 1.00 77.25 107 SER A O 1
ATOM 832 N N . ASP A 1 108 ? -5.043 6.697 -8.588 1.00 87.00 108 ASP A N 1
ATOM 833 C CA . ASP A 1 108 ? -5.242 7.736 -9.600 1.00 87.00 108 ASP A CA 1
ATOM 834 C C . ASP A 1 108 ? -3.885 8.255 -10.135 1.00 87.00 108 ASP A C 1
ATOM 836 O O . ASP A 1 108 ? -3.742 8.538 -11.326 1.00 87.00 108 ASP A O 1
ATOM 840 N N . GLY A 1 109 ? -2.869 8.361 -9.269 1.00 87.19 109 GLY A N 1
ATOM 841 C CA . GLY A 1 109 ? -1.496 8.736 -9.618 1.00 87.19 109 GLY A CA 1
ATOM 842 C C . GLY A 1 109 ? -0.785 7.721 -10.513 1.00 87.19 109 GLY A C 1
ATOM 843 O O . GLY A 1 109 ? -0.232 8.108 -11.540 1.00 87.19 109 GLY A O 1
ATOM 844 N N . PHE A 1 110 ? -0.841 6.433 -10.178 1.00 83.94 110 PHE A N 1
ATOM 845 C CA . PHE A 1 110 ? -0.233 5.369 -10.980 1.00 83.94 110 PHE A CA 1
ATOM 846 C C . PHE A 1 110 ? -0.898 5.231 -12.351 1.00 83.94 110 PHE A C 1
ATOM 848 O O . PHE A 1 110 ? -0.204 5.086 -13.357 1.00 83.94 110 PHE A O 1
ATOM 855 N N . VAL A 1 111 ? -2.228 5.360 -12.421 1.00 83.38 111 VAL A N 1
ATOM 856 C CA . VAL A 1 111 ? -2.960 5.377 -13.698 1.00 83.38 111 VAL A CA 1
ATOM 857 C C . VAL A 1 111 ? -2.512 6.553 -14.567 1.00 83.38 111 VAL A C 1
ATOM 859 O O . VAL A 1 111 ? -2.293 6.379 -15.768 1.00 83.38 111 VAL A O 1
ATOM 862 N N . ARG A 1 112 ? -2.347 7.747 -13.981 1.00 83.31 112 ARG A N 1
ATOM 863 C CA . ARG A 1 112 ? -1.815 8.916 -14.700 1.00 83.31 112 ARG A CA 1
ATOM 864 C C . ARG A 1 112 ? -0.389 8.679 -15.193 1.00 83.31 112 ARG A C 1
ATOM 866 O O . ARG A 1 112 ? -0.149 8.874 -16.378 1.00 83.31 112 ARG A O 1
ATOM 873 N N . ALA A 1 113 ? 0.509 8.198 -14.335 1.00 79.88 113 ALA A N 1
ATOM 874 C CA . ALA A 1 113 ? 1.900 7.926 -14.698 1.00 79.88 113 ALA A CA 1
ATOM 875 C C . ALA A 1 113 ? 2.015 6.903 -15.842 1.00 79.88 113 ALA A C 1
ATOM 877 O O . ALA A 1 113 ? 2.805 7.089 -16.764 1.00 79.88 113 ALA A O 1
ATOM 878 N N . TYR A 1 114 ? 1.181 5.857 -15.834 1.00 82.00 114 TYR A N 1
ATOM 879 C CA . TYR A 1 114 ? 1.122 4.884 -16.927 1.00 82.00 114 TYR A CA 1
ATOM 880 C C . TYR A 1 114 ? 0.655 5.516 -18.247 1.00 82.00 114 TYR A C 1
ATOM 882 O O . TYR A 1 114 ? 1.260 5.294 -19.300 1.00 82.00 114 TYR A O 1
ATOM 890 N N . ARG A 1 115 ? -0.411 6.328 -18.198 1.00 80.88 115 ARG A N 1
ATOM 891 C CA . ARG A 1 115 ? -0.911 7.057 -19.375 1.00 80.88 115 ARG A CA 1
ATOM 892 C C . ARG A 1 115 ? 0.141 8.015 -19.927 1.00 80.88 115 ARG A C 1
ATOM 894 O O . ARG A 1 115 ? 0.330 8.067 -21.138 1.00 80.88 115 ARG A O 1
ATOM 901 N N . GLU A 1 116 ? 0.841 8.734 -19.058 1.00 76.94 116 GLU A N 1
ATOM 902 C CA . GLU A 1 116 ? 1.887 9.686 -19.435 1.00 76.94 116 GLU A CA 1
ATOM 903 C C . GLU A 1 116 ? 3.091 8.983 -20.074 1.00 76.94 116 GLU A C 1
ATOM 905 O O . GLU A 1 116 ? 3.493 9.355 -21.173 1.00 76.94 116 GLU A O 1
ATOM 910 N N . LEU A 1 117 ? 3.585 7.889 -19.481 1.00 76.00 117 LEU A N 1
ATOM 911 C CA . LEU A 1 117 ? 4.663 7.077 -20.059 1.00 76.00 117 LEU A CA 1
ATOM 912 C C . LEU A 1 117 ? 4.302 6.515 -21.443 1.00 76.00 117 LEU A C 1
ATOM 914 O O . LEU A 1 117 ? 5.156 6.436 -22.323 1.00 76.00 117 LEU A O 1
ATOM 918 N N . THR A 1 118 ? 3.040 6.126 -21.638 1.00 77.94 118 THR A N 1
ATOM 919 C CA . THR A 1 118 ? 2.551 5.610 -22.926 1.00 77.94 118 THR A CA 1
ATOM 920 C C . THR A 1 118 ? 2.418 6.719 -23.971 1.00 77.94 118 THR A C 1
ATOM 922 O O . THR A 1 118 ? 2.664 6.472 -25.142 1.00 77.94 118 THR A O 1
ATOM 925 N N . THR A 1 119 ? 2.055 7.934 -23.552 1.00 78.31 119 THR A N 1
ATOM 926 C CA . THR A 1 119 ? 1.899 9.101 -24.441 1.00 78.31 119 THR A CA 1
ATOM 927 C C . THR A 1 119 ? 3.246 9.722 -24.832 1.00 78.31 119 THR A C 1
ATOM 929 O O . THR A 1 119 ? 3.346 10.365 -25.870 1.00 78.31 119 THR A O 1
ATOM 932 N N 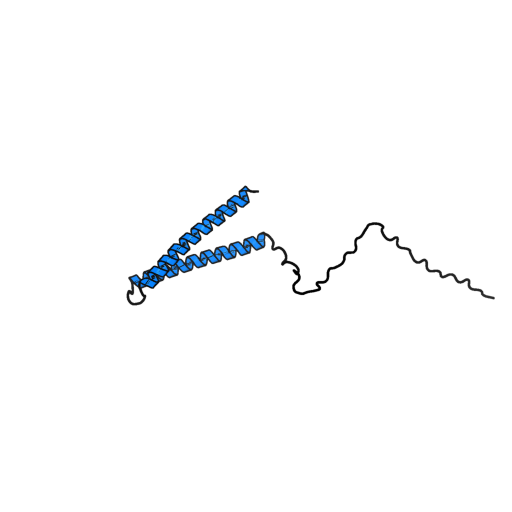. LEU A 1 120 ? 4.282 9.546 -24.003 1.00 76.94 120 LEU A N 1
ATOM 933 C CA . LEU A 1 120 ? 5.653 10.000 -24.271 1.00 76.94 120 LEU A CA 1
ATOM 934 C C . LEU A 1 120 ? 6.433 9.094 -25.246 1.00 76.94 120 LEU A C 1
ATOM 936 O O . LEU A 1 120 ? 7.552 9.447 -25.620 1.00 76.94 120 LEU A O 1
ATOM 940 N N . ARG A 1 121 ? 5.882 7.934 -25.625 1.00 53.53 121 ARG A N 1
ATOM 941 C CA . ARG A 1 121 ? 6.416 7.051 -26.675 1.00 53.53 121 ARG A CA 1
ATOM 942 C C . ARG A 1 121 ? 5.823 7.389 -28.035 1.00 53.53 121 ARG A C 1
ATOM 944 O O . ARG A 1 121 ? 6.577 7.231 -29.019 1.00 53.53 121 ARG A O 1
#

Foldseek 3Di:
DDDDDDDDDPPPPPDDDDPPCPDDPDDDDDPDPPPDDPDDDPDDPVRVVVVVVVVLVVLVVVLVVLVVVLVVLVVCCVVPVPPDDPVVSVVSVVVNVVSVVVNVVVVVVVVVVVVVVVVVD

Nearest PDB structures (foldseek):
  5mto-assembly1_A  TM=4.839E-01  e=1.589E+00  Homo sapiens
  4afl-assembly2_B  TM=4.741E-01  e=2.214E+00  Homo sapiens
  6msr-assembly1_B  TM=7.428E-01  e=6.846E+00  synthetic construct
  8glv-assembly1_Eb  TM=4.757E-01  e=6.407E+00  Chlamydomonas reinhardtii

pLDDT: mean 71.0, std 11.61, range [40.44, 87.19]